Protein AF-A0A3D2FWR9-F1 (afdb_monomer)

Nearest PDB structures (foldseek):
  8b6h-assembly1_EG  TM=6.682E-01  e=8.351E+00  Tetrahymena thermophila SB210

Sequence (154 aa):
MKSNKQLDEMQESRLLKIQEKGFWLVFWILFAAIFVQALIGMTLKEIAGEIVVLVAASIYIAAASLKNGLWTRNIQPTIKSNLATSIIPALILGVFWTIRSIVILDKSISESSVQIVIAVLSAYVVCFLMLEFLRRVYKHQREKLDDAEEEGKG

Foldseek 3Di:
DPPPPDDDPVRVVVVVVVVVVVLVVVLVVLVVVVLVCVLVVNDCVVCVVSVVVNVVSVCVVLVVCLLVLHDDPPFDLDLVRLLVVLLVVLVVQLVSQQSSQVPPVVHDCVVCVVVSVCSSVVSSVVSSVVSVVSSVSSVVSNVVVVVVVVVVVD

Solvent-accessible surface area (backbone atoms only — not comparable to full-atom values): 8548 Å² total; per-residue (Å²): 134,82,81,84,82,68,70,53,73,72,52,48,56,50,50,50,53,49,50,53,51,50,50,53,50,53,52,52,51,51,51,50,50,53,52,51,42,49,69,75,64,56,50,71,76,80,47,37,68,60,51,51,53,54,50,51,54,50,51,49,52,54,51,55,31,33,76,68,51,49,71,64,92,89,52,72,93,40,72,71,47,37,53,60,58,20,45,56,63,14,50,54,50,33,53,50,48,51,50,44,34,50,76,73,66,71,40,57,67,81,77,46,43,67,59,39,51,52,51,23,52,50,43,24,52,53,44,29,54,50,48,51,49,52,43,52,53,29,53,57,40,36,52,55,53,55,51,54,54,53,65,75,73,110

pLDDT: mean 87.11, std 10.23, range [41.88, 97.44]

Mean predicted aligned error: 6.84 Å

Secondary structure (DSSP, 8-state):
--------HHHHHHHHHHHHHHHHHHHHHHHHHHHHHHHHT--TTTSHHHHHHHHHHHHHHHHHHHHTT---TTS---HHHHHHHHHHHHHHHHHHHHHHHHHTS---HHHHHHHHHHHHHHHHHHHHHHHHHHHHHHHHHHHHHHHHHHHTT-

Radius of gyration: 20.87 Å; Cα contacts (8 Å, |Δi|>4): 82; chains: 1; bounding box: 51×30×74 Å

Structure (mmCIF, N/CA/C/O backbone):
data_AF-A0A3D2FWR9-F1
#
_entry.id   AF-A0A3D2FWR9-F1
#
loop_
_atom_site.group_PDB
_atom_site.id
_atom_site.type_symbol
_atom_site.label_atom_id
_atom_site.label_alt_id
_atom_site.label_comp_id
_atom_site.label_asym_id
_atom_site.label_entity_id
_atom_site.label_seq_id
_atom_site.pdbx_PDB_ins_code
_atom_site.Cartn_x
_atom_site.Cartn_y
_atom_site.Cartn_z
_atom_site.occupancy
_atom_site.B_iso_or_equiv
_atom_site.auth_seq_id
_atom_site.auth_comp_id
_atom_site.auth_asym_id
_atom_site.auth_atom_id
_atom_site.pdbx_PDB_model_num
ATOM 1 N N . MET A 1 1 ? -2.212 -14.322 47.296 1.00 41.88 1 MET A N 1
ATOM 2 C CA . MET A 1 1 ? -1.482 -13.228 46.618 1.00 41.88 1 MET A CA 1
ATOM 3 C C . MET A 1 1 ? -1.862 -13.253 45.138 1.00 41.88 1 MET A C 1
ATOM 5 O O . MET A 1 1 ? -1.314 -14.049 44.388 1.00 41.88 1 MET A O 1
ATOM 9 N N . LYS A 1 2 ? -2.898 -12.497 44.737 1.00 44.16 2 LYS A N 1
ATOM 10 C CA . LYS A 1 2 ? -3.316 -12.385 43.326 1.00 44.16 2 LYS A CA 1
ATOM 11 C C . LYS A 1 2 ? -2.214 -11.625 42.589 1.00 44.16 2 LYS A C 1
ATOM 13 O O . LYS A 1 2 ? -1.896 -10.501 42.954 1.00 44.16 2 LYS A O 1
ATOM 18 N N . SER A 1 3 ? -1.592 -12.268 41.610 1.00 48.09 3 SER A N 1
ATOM 19 C CA . SER A 1 3 ? -0.589 -11.662 40.737 1.00 48.09 3 SER A CA 1
ATOM 20 C C . SER A 1 3 ? -1.225 -10.476 39.995 1.00 48.09 3 SER A C 1
ATOM 22 O O . SER A 1 3 ? -1.961 -10.695 39.035 1.00 48.09 3 SER A O 1
ATOM 24 N N . ASN A 1 4 ? -0.945 -9.243 40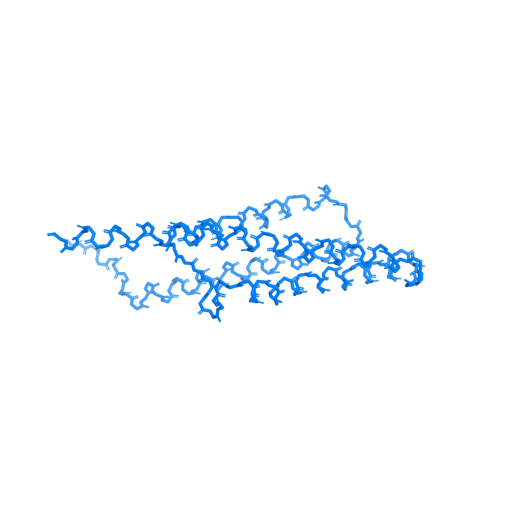.432 1.00 53.38 4 ASN A N 1
ATOM 25 C CA . ASN A 1 4 ? -1.269 -7.991 39.731 1.00 53.38 4 ASN A CA 1
ATOM 26 C C . ASN A 1 4 ? -0.415 -7.874 38.455 1.00 53.38 4 ASN A C 1
ATOM 28 O O . ASN A 1 4 ? 0.482 -7.047 38.347 1.00 53.38 4 ASN A O 1
ATOM 32 N N . LYS A 1 5 ? -0.670 -8.763 37.491 1.00 57.16 5 LYS A N 1
ATOM 33 C CA . LYS A 1 5 ? -0.139 -8.728 36.121 1.00 57.16 5 LYS A CA 1
ATOM 34 C C . LYS A 1 5 ? -1.070 -7.926 35.203 1.00 57.16 5 LYS A C 1
ATOM 36 O O . LYS A 1 5 ? -1.246 -8.283 34.045 1.00 57.16 5 LYS A O 1
ATOM 41 N N . GLN A 1 6 ? -1.713 -6.886 35.724 1.00 66.50 6 GLN A N 1
ATOM 42 C CA . GLN A 1 6 ? -2.480 -5.965 34.896 1.00 66.50 6 GLN A CA 1
ATOM 43 C C . GLN A 1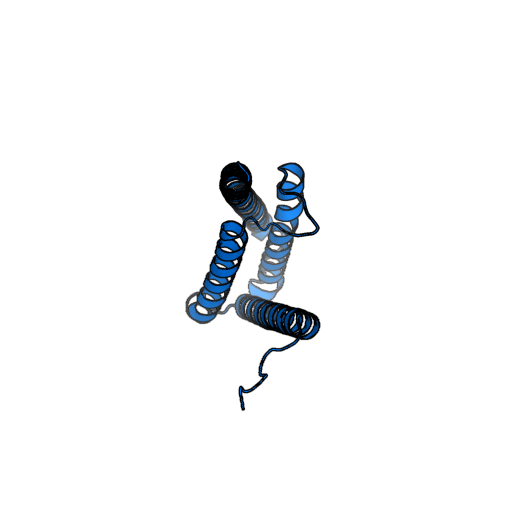 6 ? -1.566 -4.793 34.573 1.00 66.50 6 GLN A C 1
ATOM 45 O O . GLN A 1 6 ? -1.172 -4.044 35.464 1.00 66.50 6 GLN A O 1
ATOM 50 N N . LEU A 1 7 ? -1.161 -4.712 33.306 1.00 69.88 7 LEU A N 1
ATOM 51 C CA . LEU A 1 7 ? -0.599 -3.487 32.761 1.00 69.88 7 LEU A CA 1
ATOM 52 C C . LEU A 1 7 ? -1.662 -2.398 32.935 1.00 69.88 7 LEU A C 1
ATOM 54 O O . LEU A 1 7 ? -2.836 -2.638 32.668 1.00 69.88 7 LEU A O 1
ATOM 58 N N . ASP A 1 8 ? -1.255 -1.230 33.420 1.00 88.00 8 ASP A N 1
ATOM 59 C CA . ASP A 1 8 ? -2.146 -0.070 33.451 1.00 88.00 8 ASP A CA 1
ATOM 60 C C . ASP A 1 8 ? -2.536 0.309 32.006 1.00 88.00 8 ASP A C 1
ATOM 62 O O . ASP A 1 8 ? -1.772 0.056 31.068 1.00 88.00 8 ASP A O 1
ATOM 66 N N . GLU A 1 9 ? -3.692 0.936 31.801 1.00 87.69 9 GLU A N 1
ATOM 67 C CA . GLU A 1 9 ? -4.248 1.279 30.481 1.00 87.69 9 GLU A CA 1
ATOM 68 C C . GLU A 1 9 ? -3.235 2.060 29.621 1.00 87.69 9 GLU A C 1
ATOM 70 O O . GLU A 1 9 ? -3.096 1.854 28.409 1.00 87.69 9 GLU A O 1
ATOM 75 N N . MET A 1 10 ? -2.434 2.920 30.264 1.00 89.69 10 MET A N 1
ATOM 76 C CA . MET A 1 10 ? -1.338 3.642 29.612 1.00 89.69 10 MET A CA 1
ATOM 77 C C . MET A 1 10 ? -0.242 2.713 29.074 1.00 89.69 10 MET A C 1
ATOM 79 O O . MET A 1 10 ? 0.337 2.980 28.015 1.00 89.69 10 MET A O 1
ATOM 83 N N . GLN A 1 11 ? 0.083 1.644 29.799 1.00 87.25 11 GLN A N 1
ATOM 84 C CA . GLN A 1 11 ? 1.080 0.662 29.385 1.00 87.25 11 GLN A CA 1
ATOM 85 C C . GLN A 1 11 ? 0.541 -0.233 28.265 1.00 87.25 11 GLN A C 1
ATOM 87 O O . GLN A 1 11 ? 1.270 -0.480 27.303 1.00 87.25 11 GLN A O 1
ATOM 92 N N . GLU A 1 12 ? -0.730 -0.640 28.322 1.00 90.56 12 GLU A N 1
ATOM 93 C CA . GLU A 1 12 ? -1.381 -1.386 27.236 1.00 90.56 12 GLU A CA 1
ATOM 94 C C . GLU A 1 12 ? -1.422 -0.568 25.939 1.00 90.56 12 GLU A C 1
ATOM 96 O O . GLU A 1 12 ? -0.997 -1.048 24.888 1.00 90.56 12 GLU A O 1
ATOM 101 N N . SER A 1 13 ? -1.802 0.714 26.006 1.00 88.50 13 SER A N 1
ATOM 102 C CA . SER A 1 13 ? -1.784 1.609 24.838 1.00 88.50 13 SER A CA 1
ATOM 103 C C . SER A 1 13 ? -0.383 1.754 24.231 1.00 88.50 13 SER A C 1
ATOM 105 O O . SER A 1 13 ? -0.217 1.779 23.006 1.00 88.50 13 SER A O 1
ATOM 107 N N . ARG A 1 14 ? 0.661 1.840 25.069 1.00 91.00 14 ARG A N 1
ATOM 108 C CA . ARG A 1 14 ? 2.056 1.879 24.596 1.00 91.00 14 ARG A CA 1
ATOM 109 C C . ARG A 1 14 ? 2.459 0.567 23.933 1.00 91.00 14 ARG A C 1
ATOM 111 O O . ARG A 1 14 ? 3.087 0.604 22.877 1.00 91.00 14 ARG A O 1
ATOM 118 N N . LEU A 1 15 ? 2.090 -0.564 24.524 1.00 92.88 15 LEU A N 1
ATOM 119 C CA . LEU A 1 15 ? 2.378 -1.890 23.993 1.00 92.88 15 LEU A CA 1
ATOM 120 C C . LEU A 1 15 ? 1.697 -2.109 22.634 1.00 92.88 15 LEU A C 1
ATOM 122 O O . LEU A 1 15 ? 2.367 -2.527 21.692 1.00 92.88 15 LEU A O 1
ATOM 126 N N . LEU A 1 16 ? 0.429 -1.716 22.487 1.00 91.00 16 LEU A N 1
ATOM 127 C CA . LEU A 1 16 ? -0.293 -1.766 21.210 1.00 91.00 16 LEU A CA 1
ATOM 128 C C . LEU A 1 16 ? 0.384 -0.911 20.132 1.00 91.00 16 LEU A C 1
ATOM 130 O O . LEU A 1 16 ? 0.580 -1.377 19.014 1.00 91.00 16 LEU A O 1
ATOM 134 N N . LYS A 1 17 ? 0.834 0.306 20.467 1.00 91.62 17 LYS A N 1
ATOM 135 C CA . LYS A 1 17 ? 1.585 1.164 19.527 1.00 91.62 17 LYS A CA 1
ATOM 136 C C . LYS A 1 17 ? 2.916 0.546 19.100 1.00 91.62 17 LYS A C 1
ATOM 138 O O . LYS A 1 17 ? 3.347 0.751 17.968 1.00 91.62 17 LYS A O 1
ATOM 143 N N . ILE A 1 18 ? 3.599 -0.168 19.996 1.00 94.06 18 ILE A N 1
ATOM 144 C CA . ILE A 1 18 ? 4.841 -0.880 19.660 1.00 94.06 18 ILE A CA 1
ATOM 145 C C . ILE A 1 18 ? 4.534 -2.045 18.717 1.00 94.06 18 ILE A C 1
ATOM 147 O O . ILE A 1 18 ? 5.221 -2.193 17.709 1.00 94.06 18 ILE A O 1
ATOM 151 N N . GLN A 1 19 ? 3.492 -2.827 19.001 1.00 93.88 19 GLN A N 1
ATOM 152 C CA . GLN A 1 19 ? 3.063 -3.933 18.142 1.00 93.88 19 GLN A CA 1
ATOM 153 C C . GLN A 1 19 ? 2.620 -3.445 16.758 1.00 93.88 19 GLN A C 1
ATOM 155 O O . GLN A 1 19 ? 3.039 -4.014 15.755 1.00 93.88 19 GLN A O 1
ATOM 160 N N . GLU A 1 20 ? 1.857 -2.353 16.689 1.00 92.50 20 GLU A N 1
ATOM 161 C CA . GLU A 1 20 ? 1.444 -1.713 15.436 1.00 92.50 20 GLU A CA 1
ATOM 162 C C . GLU A 1 20 ? 2.661 -1.273 14.610 1.00 92.50 20 GLU A C 1
ATOM 164 O O . GLU A 1 20 ? 2.769 -1.600 13.428 1.00 92.50 20 GLU A O 1
ATOM 169 N N . LYS A 1 21 ? 3.622 -0.578 15.233 1.00 94.25 21 LYS A N 1
ATOM 170 C CA . LYS A 1 21 ? 4.864 -0.171 14.560 1.00 94.25 21 LYS A CA 1
ATOM 171 C C . LYS A 1 21 ? 5.692 -1.370 14.105 1.00 94.25 21 LYS A C 1
ATOM 173 O O . LYS A 1 21 ? 6.238 -1.332 13.009 1.00 94.25 21 LYS A O 1
ATOM 178 N N . GLY A 1 22 ? 5.779 -2.416 14.927 1.00 96.00 22 GLY A N 1
ATOM 179 C CA . GLY A 1 22 ? 6.478 -3.656 14.591 1.00 96.00 22 GLY A CA 1
ATOM 180 C C . GLY A 1 22 ? 5.850 -4.357 13.388 1.00 96.00 22 GLY A C 1
ATOM 181 O O . GLY A 1 22 ? 6.563 -4.723 12.457 1.00 96.00 22 GLY A O 1
ATOM 182 N N . PHE A 1 23 ? 4.519 -4.462 13.360 1.00 95.06 23 PHE A N 1
ATOM 183 C CA . PHE A 1 23 ? 3.778 -4.994 12.219 1.00 95.06 23 PHE A CA 1
ATOM 184 C C . PHE A 1 23 ? 4.067 -4.198 10.944 1.00 95.06 23 PHE A C 1
ATOM 186 O O . PHE A 1 23 ? 4.474 -4.783 9.944 1.00 95.06 23 PHE A O 1
ATOM 193 N N . TRP A 1 24 ? 3.922 -2.868 10.981 1.00 94.19 24 TRP A N 1
ATOM 194 C CA . TRP A 1 24 ? 4.176 -2.026 9.809 1.00 94.19 24 TRP A CA 1
ATOM 195 C C . TRP A 1 24 ? 5.633 -2.084 9.350 1.00 94.19 24 TRP A C 1
ATOM 197 O O . TRP A 1 24 ? 5.883 -2.096 8.149 1.00 94.19 24 TRP A O 1
ATOM 207 N N . LEU A 1 25 ? 6.593 -2.166 10.273 1.00 96.69 25 LEU A N 1
ATOM 208 C CA . LEU A 1 25 ? 8.005 -2.344 9.939 1.00 96.69 25 LEU A CA 1
ATOM 209 C C . LEU A 1 25 ? 8.218 -3.644 9.154 1.00 96.69 25 LEU A C 1
ATOM 211 O O . LEU A 1 25 ? 8.800 -3.608 8.073 1.00 96.69 25 LEU A O 1
ATOM 215 N N . VAL A 1 26 ? 7.713 -4.775 9.656 1.00 96.81 26 VAL A N 1
ATOM 216 C CA . VAL A 1 26 ? 7.837 -6.074 8.970 1.00 96.81 26 VAL A CA 1
ATOM 217 C C . VAL A 1 26 ? 7.114 -6.050 7.625 1.00 96.81 26 VAL A C 1
ATOM 219 O O . VAL A 1 26 ? 7.655 -6.525 6.630 1.00 96.81 26 VAL A O 1
ATOM 222 N N . PHE A 1 27 ? 5.926 -5.447 7.577 1.00 95.75 27 PHE A N 1
ATOM 223 C CA . PHE A 1 27 ? 5.139 -5.306 6.358 1.00 95.75 27 PHE A CA 1
ATOM 224 C C . PHE A 1 27 ? 5.902 -4.545 5.266 1.00 95.75 27 PHE A C 1
ATOM 226 O O . PHE A 1 27 ? 6.001 -5.020 4.137 1.00 95.75 27 PHE A O 1
ATOM 233 N N . TRP A 1 28 ? 6.489 -3.390 5.600 1.00 95.19 28 TRP A N 1
ATOM 234 C CA . TRP A 1 28 ? 7.252 -2.585 4.644 1.00 95.19 28 TRP A CA 1
ATOM 235 C C . TRP A 1 28 ? 8.573 -3.238 4.234 1.00 95.19 28 TRP A C 1
ATOM 237 O O . TRP A 1 28 ? 8.956 -3.122 3.072 1.00 95.19 28 TRP A O 1
ATOM 247 N N . ILE A 1 29 ? 9.246 -3.956 5.141 1.00 97.44 29 ILE A N 1
ATOM 248 C CA . ILE A 1 29 ? 10.443 -4.739 4.797 1.00 97.44 29 ILE A CA 1
ATOM 249 C C . ILE A 1 29 ? 10.091 -5.845 3.800 1.00 97.44 29 ILE A C 1
ATOM 251 O O . ILE A 1 29 ? 10.773 -5.981 2.787 1.00 97.44 29 ILE A O 1
ATOM 255 N N . LEU A 1 30 ? 9.014 -6.595 4.047 1.00 96.81 30 LEU A N 1
ATOM 256 C CA . LEU A 1 30 ? 8.558 -7.649 3.139 1.00 96.81 30 LEU A CA 1
ATOM 257 C C . LEU A 1 30 ? 8.146 -7.073 1.779 1.00 96.81 30 LEU A C 1
ATOM 259 O O . LEU A 1 30 ? 8.525 -7.601 0.739 1.00 96.81 30 LEU A O 1
ATOM 263 N N . PHE A 1 31 ? 7.426 -5.949 1.776 1.00 94.69 31 PHE A N 1
ATOM 264 C CA . PHE A 1 31 ? 7.075 -5.244 0.546 1.00 94.69 31 PHE A CA 1
ATOM 265 C C . PHE A 1 31 ? 8.321 -4.816 -0.246 1.00 94.69 31 PHE A C 1
ATOM 267 O O . PHE A 1 31 ? 8.384 -5.026 -1.457 1.00 94.69 31 PHE A O 1
ATOM 274 N N . ALA A 1 32 ? 9.328 -4.252 0.428 1.00 94.81 32 ALA A N 1
ATOM 275 C CA . ALA A 1 32 ? 10.581 -3.849 -0.203 1.00 94.81 32 ALA A CA 1
ATOM 276 C C . ALA A 1 32 ? 11.370 -5.050 -0.754 1.00 94.81 32 ALA A C 1
ATOM 278 O O . ALA A 1 32 ? 11.921 -4.953 -1.849 1.00 94.81 32 ALA A O 1
ATOM 279 N N . ALA A 1 33 ? 11.390 -6.181 -0.041 1.00 95.19 33 ALA A N 1
ATOM 280 C CA . ALA A 1 33 ? 12.034 -7.412 -0.498 1.00 95.19 33 ALA A CA 1
ATOM 281 C C . ALA A 1 33 ? 11.412 -7.917 -1.808 1.00 95.19 33 ALA A C 1
ATOM 283 O O . ALA A 1 33 ? 12.126 -8.058 -2.802 1.00 95.19 33 ALA A O 1
ATOM 284 N N . ILE A 1 34 ? 10.081 -8.047 -1.847 1.00 93.94 34 ILE A N 1
ATOM 285 C CA . ILE A 1 34 ? 9.330 -8.439 -3.048 1.00 93.94 34 ILE A CA 1
ATOM 286 C C . ILE A 1 34 ? 9.604 -7.464 -4.197 1.00 93.94 34 ILE A C 1
ATOM 288 O O . ILE A 1 34 ? 9.822 -7.884 -5.333 1.00 93.94 34 ILE A O 1
ATOM 292 N N . PHE A 1 35 ? 9.613 -6.157 -3.917 1.00 91.25 35 PHE A N 1
ATOM 293 C CA . PHE A 1 35 ? 9.866 -5.131 -4.929 1.00 91.25 35 PHE A CA 1
ATOM 294 C C . PHE A 1 35 ? 11.259 -5.284 -5.556 1.00 91.25 35 PHE A C 1
ATOM 296 O O . PHE A 1 35 ? 11.391 -5.276 -6.781 1.00 91.25 35 PHE A O 1
ATOM 303 N N . VAL A 1 36 ? 12.293 -5.479 -4.734 1.00 91.50 36 VAL A N 1
ATOM 304 C CA . VAL A 1 36 ? 13.675 -5.681 -5.195 1.00 91.50 36 VAL A CA 1
ATOM 305 C C . VAL A 1 36 ? 13.825 -7.005 -5.944 1.00 91.50 36 VAL A C 1
ATOM 307 O O . VAL A 1 36 ? 14.400 -7.021 -7.029 1.00 91.50 36 VAL A O 1
ATOM 310 N N . GLN A 1 37 ? 13.278 -8.106 -5.429 1.00 92.25 37 GLN A N 1
ATOM 311 C CA . GLN A 1 37 ? 13.325 -9.406 -6.107 1.00 92.25 37 GLN A CA 1
ATOM 312 C C . GLN A 1 37 ? 12.627 -9.354 -7.469 1.00 92.25 37 GLN A C 1
ATOM 314 O O . GLN A 1 37 ? 13.159 -9.849 -8.467 1.00 92.25 37 GLN A O 1
ATOM 319 N N . ALA A 1 38 ? 11.474 -8.685 -7.539 1.00 88.38 38 ALA A N 1
ATOM 320 C CA . ALA A 1 38 ? 10.776 -8.460 -8.792 1.00 88.38 38 ALA A CA 1
ATOM 321 C C . ALA A 1 38 ? 11.641 -7.636 -9.763 1.00 88.38 38 ALA A C 1
ATOM 323 O O . ALA A 1 38 ? 11.715 -7.990 -10.940 1.00 88.38 38 ALA A O 1
ATOM 324 N N . LEU A 1 39 ? 12.355 -6.604 -9.293 1.00 87.12 39 LEU A N 1
ATOM 325 C CA . LEU A 1 39 ? 13.314 -5.829 -10.098 1.00 87.12 39 LEU A CA 1
ATOM 326 C C . LEU A 1 39 ? 14.572 -6.605 -10.511 1.00 87.12 39 LEU A C 1
ATOM 328 O O . LEU A 1 39 ? 15.187 -6.246 -11.503 1.00 87.12 39 LEU A O 1
ATOM 332 N N . ILE A 1 40 ? 14.964 -7.665 -9.810 1.00 88.38 40 ILE A N 1
ATOM 333 C CA . ILE A 1 40 ? 16.072 -8.540 -10.239 1.00 88.38 40 ILE A CA 1
ATOM 334 C C . ILE A 1 40 ? 15.603 -9.526 -11.328 1.00 88.38 40 ILE A C 1
ATOM 336 O O . ILE A 1 40 ? 16.406 -10.177 -11.988 1.00 88.38 40 ILE A O 1
ATOM 340 N N . GLY A 1 41 ? 14.291 -9.599 -11.576 1.00 83.81 41 GLY A N 1
ATOM 341 C CA . GLY A 1 41 ? 13.707 -10.491 -12.574 1.00 83.81 41 GLY A CA 1
ATOM 342 C C . GLY A 1 41 ? 13.328 -11.862 -12.021 1.00 83.81 41 GLY A C 1
ATOM 343 O O . GLY A 1 41 ? 13.024 -12.752 -12.812 1.00 83.81 41 GLY A O 1
ATOM 344 N N . MET A 1 42 ? 13.293 -12.013 -10.693 1.00 88.38 42 MET A N 1
ATOM 345 C CA . MET A 1 42 ? 12.820 -13.229 -10.041 1.00 88.38 42 MET A CA 1
ATOM 346 C C . MET A 1 42 ? 11.370 -13.520 -10.456 1.00 88.38 42 MET A C 1
ATOM 348 O O . MET A 1 42 ? 10.530 -12.622 -10.581 1.00 88.38 42 MET A O 1
ATOM 352 N N . THR A 1 43 ? 11.079 -14.785 -10.730 1.00 89.06 43 THR A N 1
ATOM 353 C CA . THR A 1 43 ? 9.768 -15.228 -11.199 1.00 89.06 43 THR A CA 1
ATOM 354 C C . THR A 1 43 ? 8.745 -15.209 -10.068 1.00 89.06 43 THR A C 1
ATOM 356 O O . THR A 1 43 ? 9.075 -15.399 -8.899 1.00 89.06 43 THR A O 1
ATOM 359 N N . LEU A 1 44 ? 7.460 -15.077 -10.417 1.00 87.38 44 LEU A N 1
ATOM 360 C CA . LEU A 1 44 ? 6.363 -15.117 -9.439 1.00 87.38 44 LEU A CA 1
ATOM 361 C C . LEU A 1 44 ? 6.352 -16.393 -8.590 1.00 87.38 44 LEU A C 1
ATOM 363 O O . LEU A 1 44 ? 5.831 -16.367 -7.484 1.00 87.38 44 LEU A O 1
ATOM 367 N N . LYS A 1 45 ? 6.900 -17.504 -9.102 1.00 91.94 45 LYS A N 1
ATOM 368 C CA . LYS A 1 45 ? 6.978 -18.774 -8.371 1.00 91.94 45 LYS A CA 1
ATOM 369 C C . LYS A 1 45 ? 8.011 -18.725 -7.251 1.00 91.94 45 LYS A C 1
ATOM 371 O O . LYS A 1 45 ? 7.757 -19.265 -6.182 1.00 91.94 45 LYS A O 1
ATOM 376 N N . GLU A 1 46 ? 9.143 -18.077 -7.493 1.00 92.94 46 GLU A N 1
ATOM 377 C CA . GLU A 1 46 ? 10.231 -17.960 -6.520 1.00 92.94 46 GLU A CA 1
ATOM 378 C C . GLU A 1 46 ? 9.845 -17.021 -5.368 1.00 92.94 46 GLU A C 1
ATOM 380 O O . GLU A 1 46 ? 10.105 -17.338 -4.212 1.00 92.94 46 GLU A O 1
ATOM 385 N N . ILE A 1 47 ? 9.117 -15.936 -5.662 1.00 94.94 47 ILE A N 1
ATOM 386 C CA . ILE A 1 47 ? 8.618 -14.984 -4.649 1.00 94.94 47 ILE A CA 1
ATOM 387 C C . ILE A 1 47 ? 7.189 -15.275 -4.168 1.00 94.94 47 ILE A C 1
ATOM 389 O O . ILE A 1 47 ? 6.607 -14.485 -3.424 1.00 94.94 47 ILE A O 1
ATOM 393 N N . ALA A 1 48 ? 6.590 -16.401 -4.576 1.00 94.25 48 ALA A N 1
ATOM 394 C CA . ALA A 1 48 ? 5.189 -16.713 -4.282 1.00 94.25 48 ALA A CA 1
ATOM 395 C C . ALA A 1 48 ? 4.906 -16.724 -2.775 1.00 94.25 48 ALA A C 1
ATOM 397 O O . ALA A 1 48 ? 3.882 -16.204 -2.339 1.00 94.25 48 ALA A O 1
ATOM 398 N N . GLY A 1 49 ? 5.822 -17.292 -1.984 1.00 95.19 49 GLY A N 1
ATOM 399 C CA . GLY A 1 49 ? 5.687 -17.354 -0.529 1.00 95.19 49 GLY A CA 1
ATOM 400 C C . GLY A 1 49 ? 5.593 -15.965 0.100 1.00 95.19 49 GLY A C 1
ATOM 401 O O . GLY A 1 49 ? 4.695 -15.711 0.900 1.00 95.19 49 GLY A O 1
ATOM 402 N N . GLU A 1 50 ? 6.461 -15.043 -0.314 1.00 95.31 50 GLU A N 1
ATOM 403 C CA . GLU A 1 50 ? 6.473 -13.668 0.192 1.00 95.31 50 GLU A CA 1
ATOM 404 C C . GLU A 1 50 ? 5.205 -12.909 -0.203 1.00 95.31 50 GLU A C 1
ATOM 406 O O . GLU A 1 50 ? 4.571 -12.273 0.643 1.00 95.31 50 GLU A O 1
ATOM 411 N N . ILE A 1 51 ? 4.779 -13.041 -1.465 1.00 94.19 51 ILE A N 1
ATOM 412 C CA . ILE A 1 51 ? 3.532 -12.442 -1.955 1.00 94.19 51 ILE A CA 1
ATOM 413 C C . ILE A 1 51 ? 2.339 -12.962 -1.150 1.00 94.19 51 ILE A C 1
ATOM 415 O O . ILE A 1 51 ? 1.508 -12.169 -0.709 1.00 94.19 51 ILE A O 1
ATOM 419 N N . VAL A 1 52 ? 2.248 -14.276 -0.930 1.00 96.38 52 VAL A N 1
ATOM 420 C CA . VAL A 1 52 ? 1.148 -14.884 -0.167 1.00 96.38 52 VAL A CA 1
ATOM 421 C C . VAL A 1 52 ? 1.115 -14.345 1.259 1.00 96.38 52 VAL A C 1
ATOM 423 O O . VAL A 1 52 ? 0.042 -13.972 1.732 1.00 96.38 52 VAL A O 1
ATOM 426 N N . VAL A 1 53 ? 2.266 -14.248 1.928 1.00 96.50 53 VAL A N 1
ATOM 427 C CA . VAL A 1 53 ? 2.353 -13.697 3.290 1.00 96.50 53 VAL A CA 1
ATOM 428 C C . VAL A 1 53 ? 1.908 -12.233 3.317 1.00 96.50 53 VAL A C 1
ATOM 430 O O . VAL A 1 53 ? 1.083 -11.860 4.154 1.00 96.50 53 VAL A O 1
ATOM 433 N N . LEU A 1 54 ? 2.386 -11.410 2.380 1.00 95.75 54 LEU A N 1
ATOM 434 C CA . LEU A 1 54 ? 2.029 -9.993 2.297 1.00 95.75 54 LEU A CA 1
ATOM 435 C C . LEU A 1 54 ? 0.527 -9.798 2.033 1.00 95.75 54 LEU A C 1
ATOM 437 O O . LEU A 1 54 ? -0.127 -8.972 2.678 1.00 95.75 54 LEU A O 1
ATOM 441 N N . VAL A 1 55 ? -0.041 -10.571 1.104 1.00 95.31 55 VAL A N 1
ATOM 442 C CA . VAL A 1 55 ? -1.467 -10.516 0.756 1.00 95.31 55 VAL A CA 1
ATOM 443 C C . VAL A 1 55 ? -2.323 -10.997 1.924 1.00 95.31 55 VAL A C 1
ATOM 445 O O . VAL A 1 55 ? -3.295 -10.331 2.275 1.00 95.31 55 VAL A O 1
ATOM 448 N N . ALA A 1 56 ? -1.951 -12.101 2.574 1.00 96.38 56 ALA A N 1
ATOM 449 C CA . ALA A 1 56 ? -2.669 -12.617 3.736 1.00 96.38 56 ALA A CA 1
ATOM 450 C C . ALA A 1 56 ? -2.681 -11.605 4.892 1.00 96.38 56 ALA A C 1
ATOM 452 O O . ALA A 1 56 ? -3.742 -11.340 5.459 1.00 96.38 56 ALA A O 1
ATOM 453 N N . ALA A 1 57 ? -1.536 -10.982 5.194 1.00 95.50 57 ALA A N 1
ATOM 454 C CA . ALA A 1 57 ? -1.440 -9.930 6.205 1.00 95.50 57 ALA A CA 1
ATOM 455 C C . ALA A 1 57 ? -2.314 -8.712 5.851 1.00 95.50 57 ALA A C 1
ATOM 457 O O . ALA A 1 57 ? -3.024 -8.186 6.710 1.00 95.50 57 ALA A O 1
ATOM 458 N N . SER A 1 58 ? -2.311 -8.307 4.575 1.00 94.12 58 SER A N 1
ATOM 459 C CA . SER A 1 58 ? -3.123 -7.196 4.054 1.00 94.12 58 SER A CA 1
ATOM 460 C C . SER A 1 58 ? -4.628 -7.464 4.171 1.00 94.12 58 SER A C 1
ATOM 462 O O . SER A 1 58 ? -5.390 -6.601 4.605 1.00 94.12 58 SER A O 1
ATOM 464 N N . ILE A 1 59 ? -5.071 -8.674 3.815 1.00 94.94 59 ILE A N 1
ATOM 465 C CA . ILE A 1 59 ? -6.477 -9.085 3.931 1.00 94.94 59 ILE A CA 1
ATOM 466 C C . ILE A 1 59 ? -6.883 -9.157 5.400 1.00 94.94 59 ILE A C 1
ATOM 468 O O . ILE A 1 59 ? -7.956 -8.671 5.757 1.00 94.94 59 ILE A O 1
ATOM 472 N N . TYR A 1 60 ? -6.032 -9.732 6.253 1.00 94.94 60 TYR A N 1
ATOM 473 C CA . TYR A 1 60 ? -6.305 -9.843 7.681 1.00 94.94 60 TYR A CA 1
ATOM 474 C C . TYR A 1 60 ? -6.522 -8.470 8.319 1.00 94.94 60 TYR A C 1
ATOM 476 O O . TYR A 1 60 ? -7.551 -8.268 8.965 1.00 94.94 60 TYR A O 1
ATOM 484 N N . ILE A 1 61 ? -5.611 -7.512 8.099 1.00 93.00 61 ILE A N 1
ATOM 485 C CA . ILE A 1 61 ? -5.746 -6.177 8.694 1.00 93.00 61 ILE A CA 1
ATOM 486 C C . ILE A 1 61 ? -6.971 -5.442 8.143 1.00 93.00 61 ILE A C 1
ATOM 488 O O . ILE A 1 61 ? -7.741 -4.897 8.927 1.00 93.00 61 ILE A O 1
ATOM 492 N N . ALA A 1 62 ? -7.231 -5.509 6.832 1.00 91.75 62 ALA A N 1
ATOM 493 C CA . ALA A 1 62 ? -8.410 -4.884 6.234 1.00 91.75 62 ALA A CA 1
ATOM 494 C C . ALA A 1 62 ? -9.715 -5.472 6.794 1.00 91.75 62 ALA A C 1
ATOM 496 O O . ALA A 1 62 ? -10.613 -4.732 7.195 1.00 91.75 62 ALA A O 1
ATOM 497 N N . ALA A 1 63 ? -9.814 -6.801 6.879 1.00 91.94 63 ALA A N 1
ATOM 498 C CA . ALA A 1 63 ? -10.988 -7.474 7.422 1.00 91.94 63 ALA A CA 1
ATOM 499 C C . ALA A 1 63 ? -11.172 -7.188 8.920 1.00 91.94 63 ALA A C 1
ATOM 501 O O . ALA A 1 63 ? -12.296 -6.945 9.358 1.00 91.94 63 ALA A O 1
ATOM 502 N N . ALA A 1 64 ? -10.091 -7.191 9.704 1.00 92.44 64 ALA A N 1
ATOM 503 C CA . ALA A 1 64 ? -10.132 -6.860 11.124 1.00 92.44 64 ALA A CA 1
ATOM 504 C C . ALA A 1 64 ? -10.559 -5.402 11.351 1.00 92.44 64 ALA A C 1
ATOM 506 O O . ALA A 1 64 ? -11.410 -5.147 12.200 1.00 92.44 64 ALA A O 1
ATOM 507 N N . SER A 1 65 ? -10.045 -4.449 10.567 1.00 90.62 65 SER A N 1
ATOM 508 C CA . SER A 1 65 ? -10.469 -3.047 10.641 1.00 90.62 65 SER A CA 1
ATOM 509 C C . SER A 1 65 ? -11.949 -2.885 10.294 1.00 90.62 65 SER A C 1
ATOM 511 O O . SER A 1 65 ? -12.691 -2.275 11.061 1.00 90.62 65 SER A O 1
ATOM 513 N N . LEU A 1 66 ? -12.408 -3.504 9.200 1.00 90.50 66 LEU A N 1
ATOM 514 C CA . LEU A 1 66 ? -13.810 -3.437 8.778 1.00 90.50 66 LEU A CA 1
ATOM 515 C C . LEU A 1 66 ? -14.771 -4.046 9.802 1.00 90.50 66 LEU A C 1
ATOM 517 O O . LEU A 1 66 ? -15.823 -3.468 10.060 1.00 90.50 66 LEU A O 1
ATOM 521 N N . LYS A 1 67 ? -14.413 -5.186 10.406 1.00 88.31 67 LYS A N 1
ATOM 522 C CA . LYS A 1 67 ? -15.224 -5.835 11.451 1.00 88.31 67 LYS A CA 1
ATOM 523 C C . LYS A 1 67 ? -15.421 -4.958 12.686 1.00 88.31 67 LYS A C 1
ATOM 525 O O . LYS A 1 67 ? -16.452 -5.066 13.330 1.00 88.31 67 LYS A O 1
ATOM 530 N N . ASN A 1 68 ? -14.452 -4.102 12.997 1.00 88.19 68 ASN A N 1
ATOM 531 C CA . ASN A 1 68 ? -14.521 -3.182 14.131 1.00 88.19 68 ASN A CA 1
ATOM 532 C C . ASN A 1 68 ? -15.064 -1.795 13.739 1.00 88.19 68 ASN A C 1
ATOM 534 O O . ASN A 1 68 ? -14.960 -0.856 14.524 1.00 88.19 68 ASN A O 1
ATOM 538 N N . GLY A 1 69 ? -15.583 -1.621 12.514 1.00 85.62 69 GLY A N 1
ATOM 539 C CA . GLY A 1 69 ? -16.069 -0.321 12.042 1.00 85.62 69 GLY A CA 1
ATOM 540 C C . GLY A 1 69 ? -14.977 0.753 12.018 1.00 85.62 69 GLY A C 1
ATOM 541 O O . GLY A 1 69 ? -15.271 1.947 12.156 1.00 85.62 69 GLY A O 1
ATOM 542 N N . LEU A 1 70 ? -13.716 0.336 11.860 1.00 87.31 70 LEU A N 1
ATOM 543 C CA . LEU A 1 70 ? -12.551 1.208 11.807 1.00 87.31 70 LEU A CA 1
ATOM 544 C C . LEU A 1 70 ? -12.181 1.494 10.354 1.00 87.31 70 LEU A C 1
ATOM 546 O O . LEU A 1 70 ? -12.005 0.590 9.537 1.00 87.31 70 LEU A O 1
ATOM 550 N N . TRP A 1 71 ? -12.018 2.777 10.061 1.00 84.69 71 TRP A N 1
ATOM 551 C CA . TRP A 1 71 ? -11.422 3.267 8.826 1.00 84.69 71 TRP A CA 1
ATOM 552 C C . TRP A 1 71 ? -10.159 4.070 9.154 1.00 84.69 71 TRP A C 1
ATOM 554 O O . TRP A 1 71 ? -9.906 4.397 10.316 1.00 84.69 71 TRP A O 1
ATOM 564 N N . THR A 1 72 ? -9.345 4.386 8.144 1.00 78.31 72 THR A N 1
ATOM 565 C CA . THR A 1 72 ? -8.151 5.222 8.312 1.00 78.31 72 THR A CA 1
ATOM 566 C C . THR A 1 72 ? -8.480 6.511 9.067 1.00 78.31 72 THR A C 1
ATOM 568 O O . THR A 1 72 ? -9.349 7.280 8.668 1.00 78.31 72 THR A O 1
ATOM 571 N N . ARG A 1 73 ? -7.707 6.785 10.124 1.00 68.62 73 ARG A N 1
ATOM 572 C CA . ARG A 1 73 ? -7.903 7.933 11.026 1.00 68.62 73 ARG A CA 1
ATOM 573 C C . ARG A 1 73 ? -7.885 9.298 10.331 1.00 68.62 73 ARG A C 1
ATOM 575 O O . ARG A 1 73 ? -8.568 10.213 10.769 1.00 68.62 73 ARG A O 1
ATOM 582 N N . ASN A 1 74 ? -7.089 9.439 9.274 1.00 74.69 74 ASN A N 1
ATOM 583 C CA . ASN A 1 74 ? -6.816 10.734 8.644 1.00 74.69 74 ASN A CA 1
ATOM 584 C C . ASN A 1 74 ? -7.607 10.971 7.350 1.00 74.69 74 ASN A C 1
ATOM 586 O O . ASN A 1 74 ? -7.499 12.043 6.762 1.00 74.69 74 ASN A O 1
ATOM 590 N N . ILE A 1 75 ? -8.339 9.970 6.859 1.00 76.38 75 ILE A N 1
ATOM 591 C CA . ILE A 1 75 ? -8.912 9.989 5.515 1.00 76.38 75 ILE A CA 1
ATOM 592 C C . ILE A 1 75 ? -10.352 9.524 5.603 1.00 76.38 75 ILE A C 1
ATOM 594 O O . ILE A 1 75 ? -10.595 8.363 5.905 1.00 76.38 75 ILE A O 1
ATOM 598 N N . GLN A 1 76 ? -11.308 10.399 5.301 1.00 79.31 76 GLN A N 1
ATOM 599 C CA . GLN A 1 76 ? -12.700 9.973 5.269 1.00 79.31 76 GLN A CA 1
ATOM 600 C C . GLN A 1 76 ? -12.983 9.079 4.053 1.00 79.31 76 GLN A C 1
ATOM 602 O O . GLN A 1 76 ? -12.541 9.400 2.943 1.00 79.31 76 GLN A O 1
ATOM 607 N N . PRO A 1 77 ? -13.760 7.996 4.232 1.00 77.69 77 PRO A N 1
ATOM 608 C CA . PRO A 1 77 ? -14.123 7.076 3.162 1.00 77.69 77 PRO A CA 1
ATOM 609 C C . PRO A 1 77 ? -15.122 7.740 2.204 1.00 77.69 77 PRO A C 1
ATOM 611 O O . PRO A 1 77 ? -16.334 7.544 2.287 1.00 77.69 77 PRO A O 1
ATOM 614 N N . THR A 1 78 ? -14.614 8.548 1.278 1.00 87.38 78 THR A N 1
ATOM 615 C CA . THR A 1 78 ? -15.394 9.241 0.244 1.00 87.38 78 THR A CA 1
ATOM 616 C C . THR A 1 78 ? -14.869 8.880 -1.137 1.00 87.38 78 THR A C 1
ATOM 618 O O . THR A 1 78 ? -13.685 8.592 -1.300 1.00 87.38 78 THR A O 1
ATOM 621 N N . ILE A 1 79 ? -15.730 8.958 -2.155 1.00 85.19 79 ILE A N 1
ATOM 622 C CA . ILE A 1 79 ? -15.355 8.649 -3.546 1.00 85.19 79 ILE A CA 1
ATOM 623 C C . ILE A 1 79 ? -14.164 9.510 -3.994 1.00 85.19 79 ILE A C 1
ATOM 625 O O . ILE A 1 79 ? -13.207 9.000 -4.568 1.00 85.19 79 ILE A O 1
ATOM 629 N N . LYS A 1 80 ? -14.185 10.814 -3.676 1.00 86.19 80 LYS A N 1
ATOM 630 C CA . LYS A 1 80 ? -13.092 11.745 -4.004 1.00 86.19 80 LYS A CA 1
ATOM 631 C C . LYS A 1 80 ? -11.775 11.328 -3.356 1.00 86.19 80 LYS A C 1
ATOM 633 O O . LYS A 1 80 ? -10.734 11.364 -4.005 1.00 86.19 80 LYS A O 1
ATOM 638 N N . SER A 1 81 ? -11.830 10.916 -2.092 1.00 87.56 81 SER A N 1
ATOM 639 C CA . SER A 1 81 ? -10.637 10.456 -1.399 1.00 87.56 81 SER A CA 1
ATOM 640 C C . SER A 1 81 ? -10.121 9.136 -1.957 1.00 87.56 81 SER A C 1
ATOM 642 O O . SER A 1 81 ? -8.920 8.995 -2.140 1.00 87.56 81 SER A O 1
ATOM 644 N N . ASN A 1 82 ? -11.006 8.188 -2.265 1.00 89.75 82 ASN A N 1
ATOM 645 C CA . ASN A 1 82 ? -10.622 6.901 -2.838 1.00 89.75 82 ASN A CA 1
ATOM 646 C C . ASN A 1 82 ? -9.959 7.069 -4.211 1.00 89.75 82 ASN A C 1
ATOM 648 O O . ASN A 1 82 ? -8.952 6.415 -4.478 1.00 89.75 82 ASN A O 1
ATOM 652 N N . LEU A 1 83 ? -10.462 7.991 -5.044 1.00 89.19 83 LEU A N 1
ATOM 653 C CA . LEU A 1 83 ? -9.814 8.374 -6.303 1.00 89.19 83 LEU A CA 1
ATOM 654 C C . LEU A 1 83 ? -8.386 8.870 -6.049 1.00 89.19 83 LEU A C 1
ATOM 656 O O . LEU A 1 83 ? -7.444 8.317 -6.608 1.00 89.19 83 LEU A O 1
ATOM 660 N N . ALA A 1 84 ? -8.206 9.841 -5.150 1.00 90.31 84 ALA A N 1
ATOM 661 C CA . ALA A 1 84 ? -6.883 10.381 -4.835 1.00 90.31 84 ALA A CA 1
ATOM 662 C C . ALA A 1 84 ? -5.928 9.312 -4.270 1.00 90.31 84 ALA A C 1
ATOM 664 O O . ALA A 1 84 ? -4.780 9.213 -4.698 1.00 90.31 84 ALA A O 1
ATOM 665 N N . THR A 1 85 ? -6.403 8.468 -3.352 1.00 89.00 85 THR A N 1
ATOM 666 C CA . THR A 1 85 ? -5.596 7.404 -2.739 1.00 89.00 85 THR A CA 1
ATOM 667 C C . THR A 1 85 ? -5.192 6.334 -3.753 1.00 89.00 85 THR A C 1
ATOM 669 O O . THR A 1 85 ? -4.072 5.833 -3.682 1.00 89.00 85 THR A O 1
ATOM 672 N N . SER A 1 86 ? -6.045 6.018 -4.733 1.00 92.38 86 SER A N 1
ATOM 673 C CA . SER A 1 86 ? -5.744 5.026 -5.777 1.00 92.38 86 SER A CA 1
ATOM 674 C C . SER A 1 86 ? -4.658 5.459 -6.774 1.00 92.38 86 SER A C 1
ATOM 676 O O . SER A 1 86 ? -4.077 4.609 -7.448 1.00 92.38 86 SER A O 1
ATOM 678 N N . ILE A 1 87 ? -4.306 6.751 -6.825 1.00 92.94 87 ILE A N 1
ATOM 679 C CA . ILE A 1 87 ? -3.202 7.259 -7.658 1.00 92.94 87 ILE A CA 1
ATOM 680 C C . ILE A 1 87 ? -1.847 6.759 -7.143 1.00 92.94 87 ILE A C 1
ATOM 682 O O . ILE A 1 87 ? -0.976 6.415 -7.936 1.00 92.94 87 ILE A O 1
ATOM 686 N N . ILE A 1 88 ? -1.667 6.683 -5.822 1.00 91.88 88 ILE A N 1
ATOM 687 C CA . ILE A 1 88 ? -0.392 6.305 -5.193 1.00 91.88 88 ILE A CA 1
ATOM 688 C C . ILE A 1 88 ? 0.103 4.927 -5.678 1.00 91.88 88 ILE A C 1
ATOM 690 O O . ILE A 1 88 ? 1.207 4.863 -6.224 1.00 91.88 88 ILE A O 1
ATOM 694 N N . PRO A 1 89 ? -0.669 3.826 -5.550 1.00 89.69 89 PRO A N 1
ATOM 695 C CA . PRO A 1 89 ? -0.228 2.520 -6.036 1.00 89.69 89 PRO A CA 1
ATOM 696 C C . PRO A 1 89 ? -0.061 2.481 -7.561 1.00 89.69 89 PRO A C 1
ATOM 698 O O . PRO A 1 89 ? 0.849 1.813 -8.050 1.00 89.69 89 PRO A O 1
ATOM 701 N N . ALA A 1 90 ? -0.875 3.227 -8.315 1.00 92.00 90 ALA A N 1
ATOM 702 C CA . ALA A 1 90 ? -0.743 3.316 -9.768 1.00 92.00 90 ALA A CA 1
ATOM 703 C C . ALA A 1 90 ? 0.590 3.960 -10.187 1.00 92.00 90 ALA A C 1
ATOM 705 O O . ALA A 1 90 ? 1.261 3.451 -11.084 1.00 92.00 90 ALA A O 1
ATOM 706 N N . LEU A 1 91 ? 1.016 5.029 -9.505 1.00 92.81 91 LEU A N 1
ATOM 707 C CA . LEU A 1 91 ? 2.317 5.663 -9.735 1.00 92.81 91 LEU A CA 1
ATOM 708 C C . LEU A 1 91 ? 3.476 4.738 -9.357 1.00 92.81 91 LEU A C 1
ATOM 710 O O . LEU A 1 91 ? 4.428 4.628 -10.125 1.00 92.81 91 LEU A O 1
ATOM 714 N N . ILE A 1 92 ? 3.385 4.040 -8.220 1.00 90.88 92 ILE A N 1
ATOM 715 C CA . ILE A 1 92 ? 4.413 3.078 -7.790 1.00 90.88 92 ILE A CA 1
ATOM 716 C C . ILE A 1 92 ? 4.588 1.977 -8.843 1.00 90.88 92 ILE A C 1
ATOM 718 O O . ILE A 1 92 ? 5.714 1.677 -9.239 1.00 90.88 92 ILE A O 1
ATOM 722 N N . LEU A 1 93 ? 3.487 1.410 -9.342 1.00 89.69 93 LEU A N 1
ATOM 723 C CA . LEU A 1 93 ? 3.535 0.389 -10.390 1.00 89.69 93 LEU A CA 1
ATOM 724 C C . LEU A 1 93 ? 4.011 0.952 -11.732 1.00 89.69 93 LEU A C 1
ATOM 726 O O . LEU A 1 93 ? 4.756 0.277 -12.438 1.00 89.69 93 LEU A O 1
ATOM 730 N N . GLY A 1 94 ? 3.651 2.190 -12.069 1.00 88.88 94 GLY A N 1
ATOM 731 C CA . GLY A 1 94 ? 4.172 2.875 -13.251 1.00 88.88 94 GLY A CA 1
ATOM 732 C C . GLY A 1 94 ? 5.689 3.022 -13.215 1.00 88.88 94 GLY A C 1
ATOM 733 O O . GLY A 1 94 ? 6.361 2.636 -14.168 1.00 88.88 94 GLY A O 1
ATOM 734 N N . VAL A 1 95 ? 6.230 3.503 -12.092 1.00 89.44 95 VAL A N 1
ATOM 735 C CA . VAL A 1 95 ? 7.680 3.618 -11.861 1.00 89.44 95 VAL A CA 1
ATOM 736 C C . VAL A 1 95 ? 8.355 2.245 -11.884 1.00 89.44 95 VAL A C 1
ATOM 738 O O . VAL A 1 95 ? 9.426 2.085 -12.462 1.00 89.44 95 VAL A O 1
ATOM 741 N N . PHE A 1 96 ? 7.726 1.224 -11.305 1.00 89.62 96 PHE A N 1
ATOM 742 C CA . PHE A 1 96 ? 8.244 -0.140 -11.360 1.00 89.62 96 PHE A CA 1
ATOM 743 C C . PHE A 1 96 ? 8.378 -0.648 -12.805 1.00 89.62 96 PHE A C 1
ATOM 745 O O . PHE A 1 96 ? 9.439 -1.139 -13.194 1.00 89.62 96 PHE A O 1
ATOM 752 N N . TRP A 1 97 ? 7.329 -0.503 -13.621 1.00 87.56 97 TRP A N 1
ATOM 753 C CA . TRP A 1 97 ? 7.338 -0.959 -15.013 1.00 87.56 97 TRP A CA 1
ATOM 754 C C . TRP A 1 97 ? 8.313 -0.168 -15.892 1.00 87.56 97 TRP A C 1
ATOM 756 O O . TRP A 1 97 ? 8.962 -0.766 -16.753 1.00 87.56 97 TRP A O 1
ATOM 766 N N . THR A 1 98 ? 8.466 1.143 -15.670 1.00 85.69 98 THR A N 1
ATOM 767 C CA . THR A 1 98 ? 9.445 1.959 -16.409 1.00 85.69 98 THR A CA 1
ATOM 768 C C . THR A 1 98 ? 10.877 1.547 -16.079 1.00 85.69 98 THR A C 1
ATOM 770 O O . THR A 1 98 ? 11.651 1.293 -17.001 1.00 85.69 98 THR A O 1
ATOM 773 N N . ILE A 1 99 ? 11.217 1.399 -14.792 1.00 86.75 99 ILE A N 1
ATOM 774 C CA . ILE A 1 99 ? 12.542 0.928 -14.356 1.00 86.75 99 ILE A CA 1
ATOM 775 C C . ILE A 1 99 ? 12.826 -0.447 -14.959 1.00 86.75 99 ILE A C 1
ATOM 777 O O . ILE A 1 99 ? 13.882 -0.651 -15.553 1.00 86.75 99 ILE A O 1
ATOM 781 N N . ARG A 1 100 ? 11.865 -1.374 -14.877 1.00 84.19 100 ARG A N 1
ATOM 782 C CA . ARG A 1 100 ? 12.005 -2.720 -15.444 1.00 84.19 100 ARG A CA 1
ATOM 783 C C . ARG A 1 100 ? 12.278 -2.684 -16.950 1.00 84.19 100 ARG A C 1
ATOM 785 O O . ARG A 1 100 ? 13.152 -3.405 -17.429 1.00 84.19 100 ARG A O 1
ATOM 792 N N . SER A 1 101 ? 11.539 -1.854 -17.689 1.00 83.38 101 SER A N 1
ATOM 793 C CA . SER A 1 101 ? 11.687 -1.728 -19.142 1.00 83.38 101 SER A CA 1
ATOM 794 C C . SER A 1 101 ? 13.072 -1.225 -19.547 1.00 83.38 101 SER A C 1
ATOM 796 O O . SER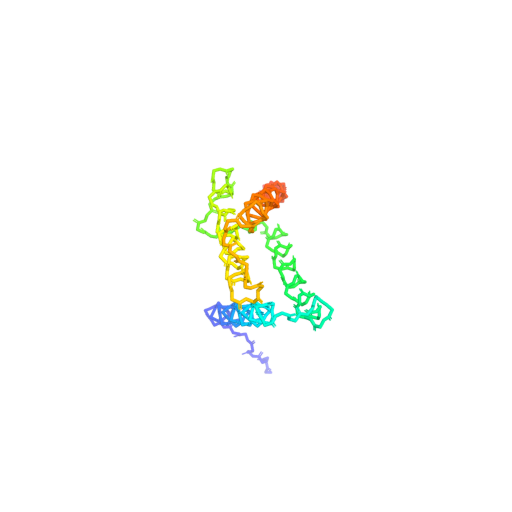 A 1 101 ? 13.643 -1.753 -20.495 1.00 83.38 101 SER A O 1
ATOM 798 N N . ILE A 1 102 ? 13.589 -0.215 -18.845 1.00 80.62 102 ILE A N 1
ATOM 799 C CA . ILE A 1 102 ? 14.855 0.443 -19.192 1.00 80.62 102 ILE A CA 1
ATOM 800 C C . ILE A 1 102 ? 16.048 -0.391 -18.721 1.00 80.62 102 ILE A C 1
ATOM 802 O O . ILE A 1 102 ? 16.988 -0.599 -19.473 1.00 80.62 102 ILE A O 1
ATOM 806 N N . VAL A 1 103 ? 16.020 -0.864 -1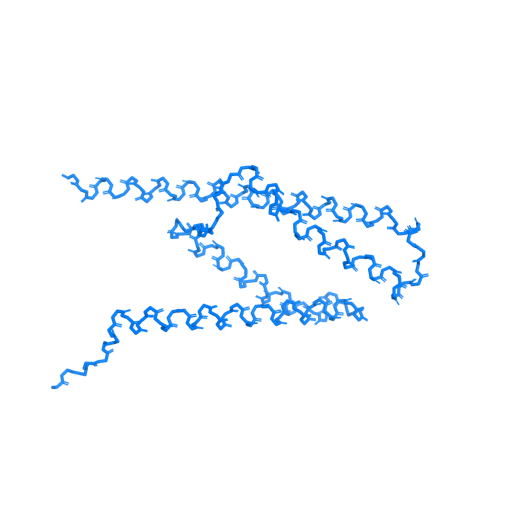7.472 1.00 80.06 103 VAL A N 1
ATOM 807 C CA . VAL A 1 103 ? 17.201 -1.448 -16.814 1.00 80.06 103 VAL A CA 1
ATOM 808 C C . VAL A 1 103 ? 17.370 -2.933 -17.126 1.00 80.06 103 VAL A C 1
ATOM 810 O O . VAL A 1 103 ? 18.496 -3.408 -17.215 1.00 80.06 103 VAL A O 1
ATOM 813 N N . ILE A 1 104 ? 16.272 -3.682 -17.267 1.00 75.56 104 ILE A N 1
ATOM 814 C CA . ILE A 1 104 ? 16.333 -5.147 -17.411 1.00 75.56 104 ILE A CA 1
ATOM 815 C C . ILE A 1 104 ? 16.089 -5.578 -18.851 1.00 75.56 104 ILE A C 1
ATOM 817 O O . ILE A 1 104 ? 16.770 -6.458 -19.366 1.00 75.56 104 ILE A O 1
ATOM 821 N N . LEU A 1 105 ? 15.059 -5.009 -19.477 1.00 74.69 105 LEU A N 1
ATOM 822 C CA . LEU A 1 105 ? 14.610 -5.417 -20.809 1.00 74.69 105 LEU A CA 1
ATOM 823 C C . LEU A 1 105 ? 15.362 -4.695 -21.936 1.00 74.69 105 LEU A C 1
ATOM 825 O O . LEU A 1 105 ? 15.131 -5.041 -23.090 1.00 74.69 105 LEU A O 1
ATOM 829 N N . ASP A 1 106 ? 16.200 -3.705 -21.599 1.00 77.88 106 ASP A N 1
ATOM 830 C CA . ASP A 1 106 ? 16.925 -2.811 -22.520 1.00 77.88 106 ASP A CA 1
ATOM 831 C C . ASP A 1 106 ? 16.031 -2.253 -23.645 1.00 77.88 106 ASP A C 1
ATOM 833 O O . ASP A 1 106 ? 16.439 -2.033 -24.785 1.00 77.88 106 ASP A O 1
ATOM 837 N N . LYS A 1 107 ? 14.744 -2.063 -23.329 1.00 74.81 107 LYS A N 1
ATOM 838 C CA . LYS A 1 107 ? 13.744 -1.563 -24.268 1.00 74.81 107 LYS A CA 1
ATOM 839 C C . LYS A 1 107 ? 13.630 -0.060 -24.144 1.00 74.81 107 LYS A C 1
ATOM 841 O O . LYS A 1 107 ? 13.463 0.475 -23.043 1.00 74.81 107 LYS A O 1
ATOM 846 N N . SER A 1 108 ? 13.597 0.609 -25.295 1.00 76.31 108 SER A N 1
ATOM 847 C CA . SER A 1 108 ? 13.244 2.023 -25.362 1.00 76.31 108 SER A CA 1
ATOM 848 C C . SER A 1 108 ? 11.888 2.265 -24.696 1.00 76.31 108 SER A C 1
ATOM 850 O O . SER A 1 108 ? 10.934 1.498 -24.864 1.00 76.31 108 SER A O 1
ATOM 852 N N . ILE A 1 109 ? 11.781 3.391 -23.990 1.00 72.75 109 ILE A N 1
ATOM 853 C CA . ILE A 1 109 ? 10.533 3.854 -23.372 1.00 72.75 109 ILE A CA 1
ATOM 854 C C . ILE A 1 109 ? 9.407 3.920 -24.414 1.00 72.75 109 ILE A C 1
ATOM 856 O O . ILE A 1 109 ? 8.257 3.633 -24.086 1.00 72.75 109 ILE A O 1
ATOM 860 N N . SER A 1 110 ? 9.725 4.244 -25.674 1.00 74.00 110 SER A N 1
ATOM 861 C CA . SER A 1 110 ? 8.736 4.310 -26.754 1.00 74.00 110 SER A CA 1
ATOM 862 C C . SER A 1 110 ? 8.069 2.959 -27.026 1.00 74.00 110 SER A C 1
ATOM 864 O O . SER A 1 110 ? 6.855 2.921 -27.213 1.00 74.00 110 SER A O 1
ATOM 866 N N . GLU A 1 111 ? 8.818 1.856 -26.985 1.00 77.69 111 GLU A N 1
ATOM 867 C CA . GLU A 1 111 ? 8.302 0.512 -27.282 1.00 77.69 111 GLU A CA 1
ATOM 868 C C . GLU A 1 111 ? 7.422 -0.040 -26.158 1.00 77.69 111 GLU A C 1
ATOM 870 O O . GLU A 1 111 ? 6.414 -0.698 -26.415 1.00 77.69 111 GLU A O 1
ATOM 875 N N . SER A 1 112 ? 7.772 0.262 -24.907 1.00 81.50 112 SER A N 1
ATOM 876 C CA . SER A 1 112 ? 7.032 -0.208 -23.728 1.00 81.50 112 SER A CA 1
ATOM 877 C C . SER A 1 112 ? 5.947 0.766 -23.260 1.00 81.50 112 SER A C 1
ATOM 879 O O . SER A 1 112 ? 5.182 0.440 -22.351 1.00 81.50 112 SER A O 1
ATOM 881 N N . SER A 1 113 ? 5.853 1.953 -23.868 1.00 81.50 113 SER A N 1
ATOM 882 C CA . SER A 1 113 ? 4.949 3.037 -23.455 1.00 81.50 113 SER A CA 1
ATOM 883 C C . SER A 1 113 ? 3.492 2.581 -23.330 1.00 81.50 113 SER A C 1
ATOM 885 O O . SER A 1 113 ? 2.852 2.821 -22.307 1.00 81.50 113 SER A O 1
ATOM 887 N N . VAL A 1 114 ? 2.988 1.846 -24.324 1.00 87.69 114 VAL A N 1
ATOM 888 C CA . VAL A 1 114 ? 1.615 1.321 -24.334 1.00 87.69 114 VAL A CA 1
ATOM 889 C C . VAL A 1 114 ? 1.387 0.349 -23.172 1.00 87.69 114 VAL A C 1
ATOM 891 O O . VAL A 1 114 ? 0.372 0.438 -22.483 1.00 87.69 114 VAL A O 1
ATOM 894 N N . GLN A 1 115 ? 2.342 -0.546 -22.906 1.00 85.12 115 GLN A N 1
ATOM 895 C CA . GLN A 1 115 ? 2.237 -1.528 -21.821 1.00 85.12 115 GLN A CA 1
ATOM 896 C C . GLN A 1 115 ? 2.258 -0.857 -20.446 1.00 85.12 115 GLN A C 1
ATOM 898 O O . GLN A 1 115 ? 1.454 -1.205 -19.582 1.00 85.12 115 GLN A O 1
ATOM 903 N N . ILE A 1 116 ? 3.128 0.139 -20.261 1.00 87.81 116 ILE A N 1
ATOM 904 C CA . ILE A 1 116 ? 3.219 0.923 -19.025 1.00 87.81 116 ILE A CA 1
ATOM 905 C C . ILE A 1 116 ? 1.901 1.661 -18.774 1.00 87.81 116 ILE A C 1
ATOM 907 O O . ILE A 1 116 ? 1.363 1.590 -17.672 1.00 87.81 116 ILE A O 1
ATOM 911 N N . VAL A 1 117 ? 1.338 2.321 -19.792 1.00 91.06 117 VAL A N 1
ATOM 912 C CA . VAL A 1 117 ? 0.058 3.039 -19.666 1.00 91.06 117 VAL A CA 1
ATOM 913 C C . VAL A 1 117 ? -1.070 2.085 -19.281 1.00 91.06 117 VAL A C 1
ATOM 915 O O . VAL A 1 117 ? -1.822 2.373 -18.351 1.00 91.06 117 VAL A O 1
ATOM 918 N N . ILE A 1 118 ? -1.167 0.924 -19.936 1.00 90.88 118 ILE A N 1
ATOM 919 C CA . ILE A 1 118 ? -2.175 -0.091 -19.601 1.00 90.88 118 ILE A CA 1
ATOM 920 C C . ILE A 1 118 ? -1.990 -0.586 -18.160 1.00 90.88 118 ILE A C 1
ATOM 922 O O . ILE A 1 118 ? -2.968 -0.689 -17.417 1.00 90.88 118 ILE A O 1
ATOM 926 N N . ALA A 1 119 ? -0.756 -0.861 -17.734 1.00 88.56 119 ALA A N 1
ATOM 927 C CA . ALA A 1 119 ? -0.463 -1.314 -16.377 1.00 88.56 119 ALA A CA 1
ATOM 928 C C . ALA A 1 119 ? -0.842 -0.261 -1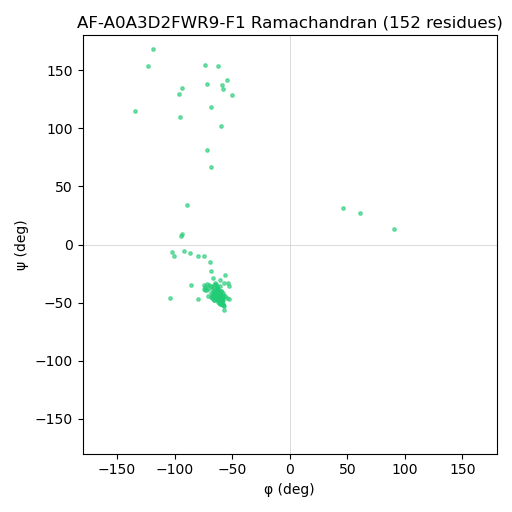5.320 1.00 88.56 119 ALA A C 1
ATOM 930 O O . ALA A 1 119 ? -1.468 -0.595 -14.317 1.00 88.56 119 ALA A O 1
ATOM 931 N N . VAL A 1 120 ? -0.533 1.016 -15.560 1.00 92.75 120 VAL A N 1
ATOM 932 C CA . VAL A 1 120 ? -0.880 2.121 -14.651 1.00 92.75 120 VAL A CA 1
ATOM 933 C C . VAL A 1 120 ? -2.392 2.322 -14.573 1.00 92.75 120 VAL A C 1
ATOM 935 O O . VAL A 1 120 ? -2.943 2.410 -13.476 1.00 92.75 120 VAL A O 1
ATOM 938 N N . LEU A 1 121 ? -3.080 2.362 -15.719 1.00 93.44 121 LEU A N 1
ATOM 939 C CA . LEU A 1 121 ? -4.532 2.554 -15.762 1.00 93.44 121 LEU A CA 1
ATOM 940 C C . LEU A 1 121 ? -5.276 1.382 -15.120 1.00 93.44 121 LEU A C 1
ATOM 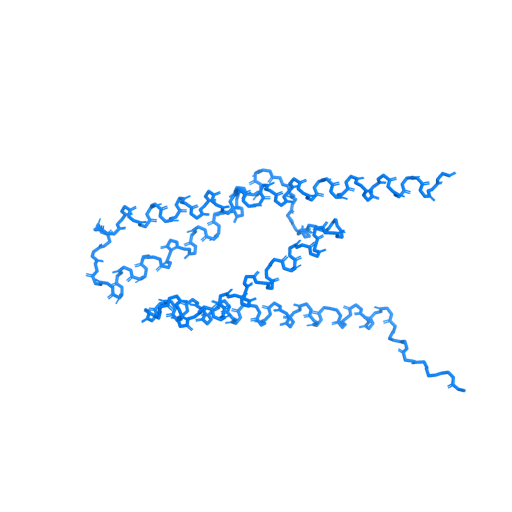942 O O . LEU A 1 121 ? -6.208 1.594 -14.347 1.00 93.44 121 LEU A O 1
ATOM 946 N N . SER A 1 122 ? -4.857 0.148 -15.402 1.00 92.12 122 SER A N 1
ATOM 947 C CA . SER A 1 122 ? -5.463 -1.038 -14.791 1.00 92.12 122 SER A CA 1
ATOM 948 C C . SER A 1 122 ? -5.231 -1.078 -13.282 1.00 92.12 122 SER A C 1
ATOM 950 O O . SER A 1 122 ? -6.187 -1.286 -12.538 1.00 92.12 122 SER A O 1
ATOM 952 N N . ALA A 1 123 ? -4.012 -0.794 -12.812 1.00 92.81 123 ALA A N 1
ATOM 953 C CA . ALA A 1 123 ? -3.713 -0.688 -11.387 1.00 92.81 123 ALA A CA 1
ATOM 954 C C . ALA A 1 123 ? -4.575 0.373 -10.694 1.00 92.81 123 ALA A C 1
ATOM 956 O O . ALA A 1 123 ? -5.159 0.105 -9.644 1.00 92.81 123 ALA A O 1
ATOM 957 N N . TYR A 1 124 ? -4.704 1.551 -11.307 1.00 94.06 124 TYR A N 1
ATOM 958 C CA . TYR A 1 124 ? -5.554 2.626 -10.806 1.00 94.06 124 TYR A CA 1
ATOM 959 C C . TYR A 1 124 ? -7.012 2.173 -10.657 1.00 94.06 124 TYR A C 1
ATOM 961 O O . TYR A 1 124 ? -7.590 2.295 -9.576 1.00 94.06 124 TYR A O 1
ATOM 969 N N . VAL A 1 125 ? -7.592 1.591 -11.714 1.00 95.44 125 VAL A N 1
ATOM 970 C CA . VAL A 1 125 ? -8.985 1.117 -11.709 1.00 95.44 125 VAL A CA 1
ATOM 971 C C . VAL A 1 125 ? -9.189 0.019 -10.665 1.00 95.44 125 VAL A C 1
ATOM 973 O O . VAL A 1 125 ? -10.142 0.089 -9.890 1.00 95.44 125 VAL A O 1
ATOM 976 N N . VAL A 1 126 ? -8.293 -0.968 -10.593 1.00 94.94 126 VAL A N 1
ATOM 977 C CA . VAL A 1 126 ? -8.385 -2.071 -9.623 1.00 94.94 126 VAL A CA 1
ATOM 978 C C . VAL A 1 126 ? -8.307 -1.547 -8.189 1.00 94.94 126 VAL A C 1
ATOM 980 O O . VAL A 1 126 ? -9.160 -1.891 -7.370 1.00 94.94 126 VAL A O 1
ATOM 983 N N . CYS A 1 127 ? -7.340 -0.678 -7.881 1.00 93.88 127 CYS A N 1
ATOM 984 C CA . CYS A 1 127 ? -7.212 -0.088 -6.550 1.00 93.88 127 CYS A CA 1
ATOM 985 C C . CYS A 1 127 ? -8.434 0.759 -6.181 1.00 93.88 127 CYS A C 1
ATOM 987 O O . CYS A 1 127 ? -8.927 0.660 -5.058 1.00 93.88 127 CYS A O 1
ATOM 989 N N . PHE A 1 128 ? -8.961 1.552 -7.116 1.00 93.62 128 PHE A N 1
ATOM 990 C CA . PHE A 1 128 ? -10.165 2.345 -6.885 1.00 93.62 128 PHE A CA 1
ATOM 991 C C . PHE A 1 128 ? -11.385 1.464 -6.583 1.00 93.62 128 PHE A C 1
ATOM 993 O O . PHE A 1 128 ? -12.068 1.680 -5.582 1.00 93.62 128 PHE A O 1
ATOM 1000 N N . LEU A 1 129 ? -11.636 0.438 -7.403 1.00 95.06 129 LEU A N 1
ATOM 1001 C CA . LEU A 1 129 ? -12.756 -0.486 -7.201 1.00 95.06 129 LEU A CA 1
ATOM 1002 C C . LEU A 1 129 ? -12.637 -1.245 -5.876 1.00 95.06 129 LEU A C 1
ATOM 1004 O O . LEU A 1 129 ? -13.639 -1.432 -5.184 1.00 95.06 129 LEU A O 1
ATOM 1008 N N . MET A 1 130 ? -11.419 -1.635 -5.494 1.00 93.00 130 MET A N 1
ATOM 1009 C CA . MET A 1 130 ? -11.157 -2.275 -4.208 1.00 93.00 130 MET A CA 1
ATOM 1010 C C . MET A 1 130 ? -11.486 -1.338 -3.039 1.00 93.00 130 MET A C 1
ATOM 1012 O O . MET A 1 130 ? -12.206 -1.735 -2.125 1.00 93.00 130 MET A O 1
ATOM 1016 N N . LEU A 1 131 ? -11.028 -0.082 -3.075 1.00 92.12 131 LEU A N 1
ATOM 1017 C CA . LEU A 1 131 ? -11.336 0.909 -2.038 1.00 92.12 131 LEU A CA 1
ATOM 1018 C C . LEU A 1 131 ? -12.835 1.226 -1.964 1.00 92.12 131 LEU A C 1
ATOM 1020 O O . LEU A 1 131 ? -13.379 1.360 -0.869 1.00 92.12 131 LEU A O 1
ATOM 1024 N N . GLU A 1 132 ? -13.527 1.298 -3.102 1.00 93.12 132 GLU A N 1
ATOM 1025 C CA . GLU A 1 132 ? -14.982 1.473 -3.139 1.00 93.12 132 GLU A CA 1
ATOM 1026 C C . GLU A 1 132 ? -15.728 0.272 -2.555 1.00 93.12 132 GLU A C 1
ATOM 1028 O O . GLU A 1 132 ? -16.701 0.448 -1.817 1.00 93.12 132 GLU A O 1
ATOM 1033 N N . PHE A 1 133 ? -15.266 -0.948 -2.831 1.00 93.12 133 P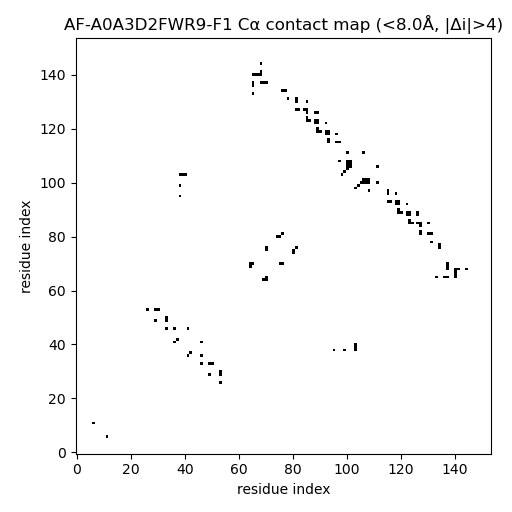HE A N 1
ATOM 1034 C CA . PHE A 1 133 ? -15.814 -2.150 -2.214 1.00 93.12 133 PHE A CA 1
ATOM 1035 C C . PHE A 1 133 ? -15.627 -2.126 -0.691 1.00 93.12 133 PHE A C 1
ATOM 1037 O O . PHE A 1 133 ? -16.606 -2.263 0.047 1.00 93.12 133 PHE A O 1
ATOM 1044 N N . LEU A 1 134 ? -14.406 -1.863 -0.210 1.00 92.44 134 LEU A N 1
ATOM 1045 C CA . LEU A 1 134 ? -14.112 -1.758 1.224 1.00 92.44 134 LEU A CA 1
ATOM 1046 C C . LEU A 1 134 ? -14.935 -0.648 1.886 1.00 92.44 134 LEU A C 1
ATOM 1048 O O . LEU A 1 134 ? -15.469 -0.853 2.972 1.00 92.44 134 LEU A O 1
ATOM 1052 N N . ARG A 1 135 ? -15.116 0.496 1.214 1.00 91.94 135 ARG A N 1
ATOM 1053 C CA . ARG A 1 135 ? -15.967 1.599 1.681 1.00 91.94 135 ARG A CA 1
ATOM 1054 C C . ARG A 1 135 ? -17.424 1.173 1.860 1.00 91.94 135 ARG A C 1
ATOM 1056 O O . ARG A 1 135 ? -18.053 1.562 2.841 1.00 91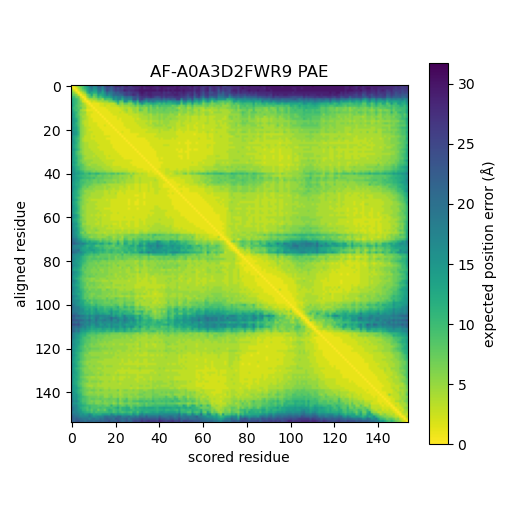.94 135 ARG A O 1
ATOM 1063 N N . ARG A 1 136 ? -17.988 0.412 0.918 1.00 90.31 136 ARG A N 1
ATOM 1064 C CA . ARG A 1 136 ? -19.376 -0.075 1.028 1.00 90.31 136 ARG A CA 1
ATOM 1065 C C . ARG A 1 136 ? -19.532 -1.027 2.207 1.00 90.31 136 ARG A C 1
ATOM 1067 O O . ARG A 1 136 ? -20.458 -0.858 2.994 1.00 90.31 136 ARG A O 1
ATOM 1074 N N . VAL A 1 137 ? -18.606 -1.975 2.351 1.00 91.38 137 VAL A N 1
ATOM 1075 C CA . VAL A 1 137 ? -18.596 -2.911 3.486 1.00 91.38 137 VAL A CA 1
ATOM 1076 C C . VAL A 1 137 ? -18.430 -2.155 4.804 1.00 91.38 137 VAL A C 1
ATOM 1078 O O . VAL A 1 137 ? -19.132 -2.452 5.765 1.00 91.38 137 VAL A O 1
ATOM 1081 N N . TYR A 1 138 ? -17.558 -1.146 4.834 1.00 91.25 138 TYR A N 1
ATOM 1082 C CA . TYR A 1 138 ? -17.358 -0.280 5.991 1.00 91.25 138 TYR A CA 1
ATOM 1083 C C . TYR A 1 138 ? -18.652 0.421 6.414 1.00 91.25 138 TYR A C 1
ATOM 1085 O O . TYR A 1 138 ? -19.026 0.336 7.578 1.00 91.25 138 TYR A O 1
ATOM 1093 N N . LYS A 1 139 ? -19.353 1.068 5.472 1.00 89.44 139 LYS A N 1
ATOM 1094 C CA . LYS A 1 139 ? -20.605 1.787 5.756 1.00 89.44 139 LYS A CA 1
ATOM 1095 C C . LYS A 1 139 ? -21.664 0.847 6.336 1.00 89.44 139 LYS A C 1
ATOM 1097 O O . LYS A 1 139 ? -22.252 1.166 7.358 1.00 89.44 139 LYS A O 1
ATOM 1102 N N . HIS A 1 140 ? -21.809 -0.338 5.742 1.00 89.00 140 HIS A N 1
ATOM 1103 C CA . HIS A 1 140 ? -22.744 -1.363 6.212 1.00 89.00 140 HIS A CA 1
ATOM 1104 C C . HIS A 1 140 ? -22.417 -1.873 7.619 1.00 89.00 140 HIS A C 1
ATOM 1106 O O . HIS A 1 140 ? -23.312 -2.096 8.425 1.00 89.00 140 HIS A O 1
ATOM 1112 N N . GLN A 1 141 ? -21.134 -2.086 7.929 1.00 89.50 141 GLN A N 1
ATOM 1113 C CA . GLN A 1 141 ? -20.733 -2.510 9.275 1.00 89.50 141 GLN A CA 1
ATOM 1114 C C . GLN A 1 141 ? -20.873 -1.389 10.298 1.00 89.50 141 GLN A C 1
ATOM 1116 O O . GLN A 1 141 ? -21.187 -1.658 11.450 1.00 89.50 141 GLN A O 1
ATOM 1121 N N . ARG A 1 142 ? -20.644 -0.140 9.887 1.00 87.94 142 ARG A N 1
ATOM 1122 C CA . ARG A 1 142 ? -20.779 1.003 10.780 1.00 87.94 142 ARG A CA 1
ATOM 1123 C C . ARG A 1 142 ? -22.232 1.229 11.186 1.00 87.94 142 ARG A C 1
ATOM 1125 O O . ARG A 1 142 ? -22.484 1.338 12.374 1.00 87.94 142 ARG A O 1
ATOM 1132 N N . GLU A 1 143 ? -23.152 1.179 10.225 1.00 89.88 143 GLU A N 1
ATOM 1133 C CA . GLU A 1 143 ? -24.598 1.267 10.481 1.00 89.88 143 GLU A CA 1
ATOM 1134 C C . GLU A 1 143 ? -25.047 0.212 11.507 1.00 89.88 143 GLU A C 1
ATOM 1136 O O . GLU A 1 143 ? -25.674 0.549 12.499 1.00 89.88 143 GLU A O 1
ATOM 1141 N N . LYS A 1 144 ? -24.601 -1.044 11.364 1.00 88.50 144 LYS A N 1
ATOM 1142 C CA . LYS A 1 144 ? -24.906 -2.111 12.336 1.00 88.50 144 LYS A CA 1
ATOM 1143 C C . LYS A 1 144 ? -24.395 -1.857 13.753 1.00 88.50 144 LYS A C 1
ATOM 1145 O O . LYS A 1 144 ? -25.001 -2.331 14.709 1.00 88.50 144 LYS A O 1
ATOM 1150 N N . LEU A 1 145 ? -23.227 -1.233 1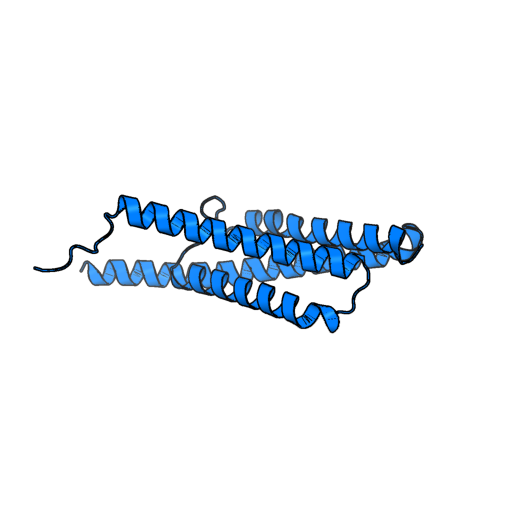3.881 1.00 87.44 145 LEU A N 1
ATOM 1151 C CA . LEU A 1 145 ? -22.644 -0.921 15.185 1.00 87.44 145 LEU A CA 1
ATOM 1152 C C . LEU A 1 145 ? -23.385 0.243 15.843 1.00 87.44 145 LEU A C 1
ATOM 1154 O O . LEU A 1 145 ? -23.597 0.200 17.051 1.00 87.44 145 LEU A O 1
ATOM 1158 N N . ASP A 1 146 ? -23.791 1.233 15.046 1.00 88.25 146 ASP A N 1
ATOM 1159 C CA . ASP A 1 146 ? -24.566 2.377 15.514 1.00 88.25 146 ASP A CA 1
ATOM 1160 C C . ASP A 1 146 ? -25.978 1.916 15.972 1.00 88.25 146 ASP A C 1
ATOM 1162 O O . ASP A 1 146 ? -26.382 2.234 17.090 1.00 88.25 146 ASP A O 1
ATOM 1166 N N . ASP A 1 147 ? -26.667 1.055 15.203 1.00 90.31 147 ASP A N 1
ATOM 1167 C CA . ASP A 1 147 ? -27.982 0.484 15.568 1.00 90.31 147 ASP A CA 1
ATOM 1168 C C . ASP A 1 147 ? -27.927 -0.329 16.882 1.00 90.31 147 ASP A C 1
ATOM 1170 O O . ASP A 1 147 ? -28.772 -0.184 17.766 1.00 90.31 147 ASP A O 1
ATOM 1174 N N . ALA A 1 148 ? -26.899 -1.172 17.045 1.00 85.75 148 ALA A N 1
ATOM 1175 C CA . ALA A 1 148 ? -26.726 -1.992 18.247 1.00 85.75 148 ALA A CA 1
ATOM 1176 C C . ALA A 1 148 ? -26.436 -1.154 19.508 1.00 85.75 148 ALA A C 1
ATOM 1178 O O . ALA A 1 148 ? -26.767 -1.567 20.622 1.00 85.75 148 ALA A O 1
ATOM 1179 N N . GLU A 1 149 ? -25.803 0.012 19.350 1.00 85.44 149 GLU A N 1
ATOM 1180 C CA . GLU A 1 149 ? -25.552 0.940 20.453 1.00 85.44 149 GLU A CA 1
ATOM 1181 C C . GLU A 1 149 ? -26.832 1.674 20.884 1.00 85.44 149 GLU A C 1
ATOM 1183 O O . GLU A 1 149 ? -27.008 1.937 22.076 1.00 85.44 149 GLU A O 1
ATOM 1188 N N . GLU A 1 150 ? -27.732 1.988 19.948 1.00 83.69 150 GLU A N 1
ATOM 1189 C CA . GLU A 1 150 ? -29.034 2.599 20.245 1.00 83.69 150 GLU A CA 1
ATOM 1190 C C . GLU A 1 150 ? -29.992 1.611 20.928 1.00 83.69 150 GLU A C 1
ATOM 1192 O O . GLU A 1 150 ? -30.591 1.958 21.947 1.00 83.69 150 GLU A O 1
ATOM 1197 N N . GLU A 1 151 ? -30.075 0.363 20.453 1.00 78.75 151 GLU A N 1
ATOM 1198 C CA . GLU A 1 151 ? -30.910 -0.682 21.072 1.00 78.75 151 GLU A CA 1
ATOM 1199 C C . GLU A 1 151 ? -30.450 -1.055 22.491 1.00 78.75 151 GLU A C 1
ATOM 1201 O O . GLU A 1 151 ? -31.276 -1.337 23.355 1.00 78.75 151 GLU A O 1
ATOM 1206 N N . GLY A 1 152 ? -29.142 -1.031 22.770 1.00 70.50 152 GLY A N 1
ATOM 1207 C CA . GLY A 1 152 ? -28.603 -1.314 24.106 1.00 70.50 152 GLY A CA 1
ATOM 1208 C C . GLY A 1 152 ? -28.803 -0.188 25.131 1.00 70.50 152 GLY A C 1
ATOM 1209 O O . GLY A 1 152 ? -28.524 -0.390 26.315 1.00 70.50 152 GLY A O 1
ATOM 1210 N N . LYS A 1 153 ? -29.241 0.999 24.691 1.00 61.75 153 LYS A N 1
ATOM 1211 C CA . LYS A 1 153 ? -29.498 2.173 25.544 1.00 61.75 153 LYS A CA 1
ATOM 1212 C C . LYS A 1 153 ? -30.985 2.383 25.875 1.00 61.75 153 LYS A C 1
ATOM 1214 O O . LYS A 1 153 ? -31.266 3.248 26.707 1.00 61.75 153 LYS A O 1
ATOM 1219 N N . GLY A 1 154 ? -31.903 1.653 25.232 1.00 49.75 154 GLY A N 1
ATOM 1220 C CA . GLY A 1 154 ? -33.357 1.702 25.471 1.00 49.75 154 GLY A CA 1
ATOM 1221 C C . GLY A 1 154 ? -33.828 0.699 26.515 1.00 49.75 154 GLY A C 1
ATOM 1222 O O . GLY A 1 154 ? -34.760 1.057 27.269 1.00 49.75 154 GLY A O 1
#